Protein AF-A0A1J3F3W3-F1 (afdb_monomer_lite)

Structure (mmCIF, N/CA/C/O backbone):
data_AF-A0A1J3F3W3-F1
#
_entry.id   AF-A0A1J3F3W3-F1
#
loop_
_atom_site.group_PDB
_atom_site.id
_atom_site.type_symbol
_atom_site.label_atom_id
_atom_site.label_alt_id
_atom_site.label_comp_id
_atom_site.label_asym_id
_atom_site.label_entity_id
_atom_site.label_seq_id
_atom_site.pdbx_PDB_ins_code
_atom_site.Cartn_x
_atom_site.Cartn_y
_atom_site.Cartn_z
_atom_site.occupancy
_atom_site.B_iso_or_equiv
_atom_site.auth_seq_id
_atom_site.auth_comp_id
_atom_site.auth_asym_id
_atom_site.auth_atom_id
_atom_site.pdbx_PDB_model_num
ATOM 1 N N . MET A 1 1 ? 23.990 3.906 -41.397 1.00 61.00 1 MET A N 1
ATOM 2 C CA . MET A 1 1 ? 24.302 4.042 -39.956 1.00 61.00 1 MET A CA 1
ATOM 3 C C . MET A 1 1 ? 23.280 4.846 -39.130 1.00 61.00 1 MET A C 1
ATOM 5 O O . MET A 1 1 ? 23.358 4.793 -37.915 1.00 61.00 1 MET A O 1
ATOM 9 N N . GLY A 1 2 ? 22.304 5.569 -39.709 1.00 74.38 2 GLY A N 1
ATOM 10 C CA . GLY A 1 2 ? 21.399 6.431 -38.914 1.00 74.38 2 GLY A CA 1
ATOM 11 C C . GLY A 1 2 ? 20.170 5.761 -38.271 1.00 74.38 2 GLY A C 1
ATOM 12 O O . GLY A 1 2 ? 19.650 6.268 -37.279 1.00 74.38 2 GLY A O 1
ATOM 13 N N . LYS A 1 3 ? 19.681 4.636 -38.814 1.00 78.06 3 LYS A N 1
ATOM 14 C CA . LYS A 1 3 ? 18.447 3.982 -38.329 1.00 78.06 3 LYS A CA 1
ATOM 15 C C . LYS A 1 3 ? 18.681 3.197 -37.034 1.00 78.06 3 LYS A C 1
ATOM 17 O O . LYS A 1 3 ? 17.900 3.329 -36.095 1.00 78.06 3 LYS A O 1
ATOM 22 N N . ASP A 1 4 ? 19.793 2.472 -36.961 1.00 85.75 4 ASP A N 1
ATOM 23 C CA . ASP A 1 4 ? 20.133 1.620 -35.814 1.00 85.75 4 ASP A CA 1
ATOM 24 C C . ASP A 1 4 ? 20.464 2.463 -34.580 1.00 85.75 4 ASP A C 1
ATOM 26 O O . ASP A 1 4 ? 19.971 2.196 -33.487 1.00 85.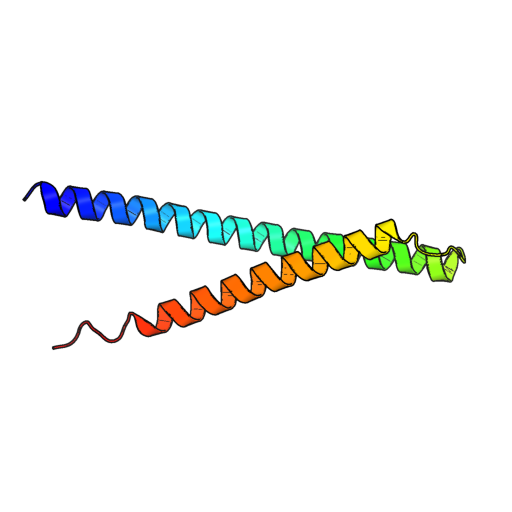75 4 ASP A O 1
ATOM 30 N N . PHE A 1 5 ? 21.191 3.568 -34.775 1.00 87.62 5 PHE A N 1
ATOM 31 C CA . PHE A 1 5 ? 21.483 4.527 -33.710 1.00 87.62 5 PHE A CA 1
ATOM 32 C C . PHE A 1 5 ? 20.208 5.153 -33.126 1.00 87.62 5 PHE A C 1
ATOM 34 O O . PHE A 1 5 ? 20.031 5.185 -31.910 1.00 87.62 5 PHE A O 1
ATOM 41 N N . LYS A 1 6 ? 19.268 5.589 -33.976 1.00 89.50 6 LYS A N 1
ATOM 42 C CA . LYS A 1 6 ? 17.987 6.153 -33.518 1.00 89.50 6 LYS A CA 1
ATOM 43 C C . LYS A 1 6 ? 17.147 5.125 -32.747 1.00 89.50 6 LYS A C 1
ATOM 45 O O . LYS A 1 6 ? 16.513 5.475 -31.748 1.00 89.50 6 LYS A O 1
ATOM 50 N N . SER A 1 7 ? 17.153 3.867 -33.192 1.00 92.31 7 SER A N 1
ATOM 51 C CA . SER A 1 7 ? 16.475 2.761 -32.505 1.00 92.31 7 SER A CA 1
ATOM 52 C C . SER A 1 7 ? 17.068 2.516 -31.111 1.00 92.31 7 SER A C 1
ATOM 54 O O . SER A 1 7 ? 16.332 2.468 -30.123 1.00 92.31 7 SER A O 1
ATOM 56 N N . LEU A 1 8 ? 18.401 2.476 -31.007 1.00 94.06 8 LEU A N 1
ATOM 57 C CA . LEU A 1 8 ? 19.112 2.316 -29.735 1.00 94.06 8 LEU A CA 1
ATOM 58 C C . LEU A 1 8 ? 18.823 3.459 -28.757 1.00 94.06 8 LEU A C 1
ATOM 60 O O . LEU A 1 8 ? 18.459 3.200 -27.612 1.00 94.06 8 LEU A O 1
ATOM 64 N N . VAL A 1 9 ? 18.900 4.715 -29.208 1.00 92.25 9 VAL A N 1
ATOM 65 C CA . VAL A 1 9 ? 18.584 5.887 -28.370 1.00 92.25 9 VAL A CA 1
ATOM 66 C C . VAL A 1 9 ? 17.146 5.820 -27.844 1.00 92.25 9 VAL A C 1
ATOM 68 O O . VAL A 1 9 ? 16.907 6.041 -26.658 1.00 92.25 9 VAL A O 1
ATOM 71 N N . THR A 1 10 ? 16.189 5.451 -28.701 1.00 93.31 10 THR A N 1
ATOM 72 C CA . THR A 1 10 ? 14.776 5.303 -28.309 1.00 93.31 10 THR A CA 1
ATOM 73 C C . THR A 1 10 ? 14.605 4.235 -27.229 1.00 93.31 10 THR A C 1
ATOM 75 O O . THR A 1 10 ? 13.905 4.460 -26.238 1.00 93.31 10 THR A O 1
ATOM 78 N N . ARG A 1 11 ? 15.289 3.093 -27.379 1.00 92.31 11 ARG A N 1
ATOM 79 C CA . ARG A 1 11 ? 15.280 2.011 -26.389 1.00 92.31 11 ARG A CA 1
ATOM 80 C C . ARG A 1 11 ? 15.870 2.457 -25.051 1.00 92.31 11 ARG A C 1
ATOM 82 O O . ARG A 1 11 ? 15.255 2.190 -24.023 1.00 92.31 11 ARG A O 1
ATOM 89 N N . CYS A 1 12 ? 17.001 3.162 -25.049 1.00 91.38 12 CYS A N 1
ATOM 90 C CA . CYS A 1 12 ? 17.621 3.667 -23.818 1.00 91.38 12 CYS A CA 1
ATOM 91 C C . CYS A 1 12 ? 16.697 4.628 -23.058 1.00 91.38 12 CYS A C 1
ATOM 93 O O . CYS A 1 12 ? 16.546 4.496 -21.846 1.00 91.38 12 CYS A O 1
ATOM 95 N N . ILE A 1 13 ? 16.026 5.548 -23.762 1.00 93.50 13 ILE A N 1
ATOM 96 C CA . ILE A 1 13 ? 15.055 6.469 -23.146 1.00 93.50 13 ILE A CA 1
ATOM 97 C C . ILE A 1 13 ? 13.893 5.691 -22.519 1.00 93.50 13 ILE A C 1
ATOM 99 O O . ILE A 1 13 ? 13.469 5.998 -21.406 1.00 93.50 13 ILE A O 1
ATOM 103 N N . TYR A 1 14 ? 13.365 4.692 -23.227 1.00 92.25 14 TYR A N 1
ATOM 104 C CA . TYR A 1 14 ? 12.263 3.875 -22.727 1.00 92.25 14 TYR A CA 1
ATOM 105 C C . TYR A 1 14 ? 12.657 3.081 -21.474 1.00 92.25 14 TYR A C 1
ATOM 107 O O . TYR A 1 14 ? 11.946 3.134 -20.473 1.00 92.25 14 TYR A O 1
ATOM 115 N N . VAL A 1 15 ? 13.815 2.414 -21.500 1.00 90.75 15 VAL A N 1
ATOM 116 C CA . VAL A 1 15 ? 14.347 1.673 -20.344 1.00 90.75 15 VAL A CA 1
ATOM 117 C C . VAL A 1 15 ? 14.590 2.608 -19.157 1.00 90.75 15 VAL A C 1
ATOM 119 O O . VAL A 1 15 ? 14.191 2.274 -18.046 1.00 90.75 15 VAL A O 1
ATOM 122 N N . GLY A 1 16 ? 15.152 3.800 -19.385 1.00 91.88 16 GLY A N 1
ATOM 123 C CA . GLY A 1 16 ? 15.348 4.798 -18.327 1.00 91.88 16 GLY A CA 1
ATOM 124 C C . GLY A 1 16 ? 14.036 5.224 -17.661 1.00 91.88 16 GLY A C 1
ATOM 125 O O . GLY A 1 16 ? 13.942 5.253 -16.439 1.00 91.88 16 GLY A O 1
ATOM 126 N N . LYS A 1 17 ? 12.977 5.456 -18.450 1.00 94.12 17 LYS A N 1
ATOM 127 C CA . LYS A 1 17 ? 11.641 5.766 -17.909 1.00 94.12 17 LYS A CA 1
ATOM 128 C C . LYS A 1 17 ? 11.054 4.619 -17.088 1.00 94.12 17 LYS A C 1
ATOM 130 O O . LYS A 1 17 ? 10.382 4.875 -16.092 1.00 94.12 17 LYS A O 1
ATOM 135 N N . ILE A 1 18 ? 11.273 3.371 -17.506 1.00 90.38 18 ILE A N 1
ATOM 136 C CA . ILE A 1 18 ? 10.838 2.204 -16.729 1.00 90.38 18 ILE A CA 1
ATOM 137 C C . ILE A 1 18 ? 11.565 2.168 -15.388 1.00 90.38 18 ILE A C 1
ATOM 139 O O . ILE A 1 18 ? 10.907 2.005 -14.365 1.00 90.38 18 ILE A O 1
ATOM 143 N N . ASP A 1 19 ? 12.885 2.352 -15.378 1.00 90.12 19 ASP A N 1
ATOM 144 C CA . ASP A 1 19 ? 13.681 2.335 -14.148 1.00 90.12 19 ASP A CA 1
ATOM 145 C C . ASP A 1 19 ? 13.223 3.421 -13.157 1.00 90.12 19 ASP A C 1
ATOM 147 O O . ASP A 1 19 ? 12.997 3.146 -11.975 1.00 90.12 19 ASP A O 1
ATOM 151 N N . ASP A 1 20 ? 12.962 4.635 -13.649 1.00 93.88 20 ASP A N 1
ATOM 152 C CA . ASP A 1 20 ? 12.404 5.722 -12.837 1.00 93.88 20 ASP A CA 1
ATOM 153 C C . ASP A 1 20 ? 11.015 5.383 -12.279 1.00 93.88 20 ASP A C 1
ATOM 155 O O . ASP A 1 20 ? 10.723 5.659 -11.111 1.00 93.88 20 ASP A O 1
ATOM 159 N N . ASN A 1 21 ? 10.152 4.765 -13.088 1.00 92.94 21 ASN A N 1
ATOM 160 C CA . ASN A 1 21 ? 8.828 4.333 -12.642 1.00 92.94 21 ASN A CA 1
ATOM 161 C C . ASN A 1 21 ? 8.920 3.231 -11.579 1.00 92.94 21 ASN A C 1
ATOM 163 O O . ASN A 1 21 ? 8.180 3.279 -10.598 1.00 92.94 21 ASN A O 1
ATOM 167 N N . VAL A 1 22 ? 9.849 2.281 -11.724 1.00 92.56 22 VAL A N 1
ATOM 168 C CA . VAL A 1 22 ? 10.103 1.230 -10.725 1.00 92.56 22 VAL A CA 1
ATOM 169 C C . VAL A 1 22 ? 10.560 1.845 -9.404 1.00 92.56 22 VAL A C 1
ATOM 171 O O . VAL A 1 22 ? 10.051 1.465 -8.350 1.00 92.56 22 VAL A O 1
ATOM 174 N N . LYS A 1 23 ? 11.476 2.821 -9.433 1.00 93.38 23 LYS A N 1
ATOM 175 C CA . LYS A 1 23 ? 11.924 3.530 -8.221 1.00 93.38 23 LYS A CA 1
ATOM 176 C C . LYS A 1 23 ? 10.773 4.253 -7.528 1.00 93.38 23 LYS A C 1
ATOM 178 O O . LYS A 1 23 ? 10.604 4.101 -6.321 1.00 93.38 23 LYS A O 1
ATOM 183 N N . LYS A 1 24 ? 9.956 4.991 -8.286 1.00 96.25 2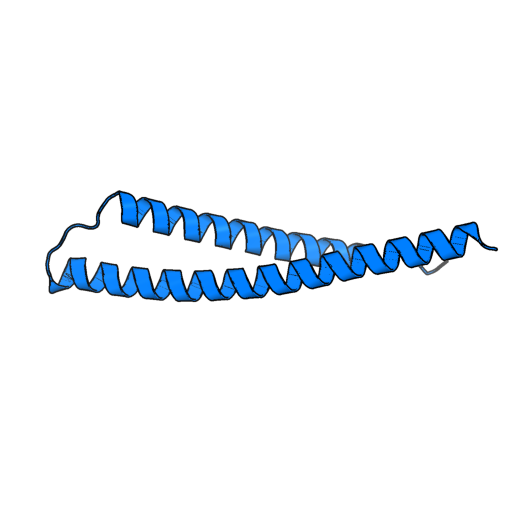4 LYS A N 1
ATOM 184 C CA . LYS A 1 24 ? 8.770 5.678 -7.748 1.00 96.25 24 LYS A CA 1
ATOM 185 C C . LYS A 1 24 ? 7.777 4.697 -7.131 1.00 96.25 24 LYS A C 1
ATOM 187 O O . LYS A 1 24 ? 7.280 4.955 -6.041 1.00 96.25 24 LYS A O 1
ATOM 192 N N . LEU A 1 25 ? 7.532 3.565 -7.793 1.00 96.00 25 LEU A N 1
ATOM 193 C CA . LEU A 1 25 ? 6.638 2.528 -7.282 1.00 96.00 25 LEU A CA 1
ATOM 194 C C . LEU A 1 25 ? 7.163 1.927 -5.971 1.00 96.00 25 LEU A C 1
ATOM 196 O O . LEU A 1 25 ? 6.384 1.744 -5.041 1.00 96.00 25 LEU A O 1
ATOM 200 N N . LYS A 1 26 ? 8.475 1.670 -5.861 1.00 96.00 26 LYS A N 1
ATOM 201 C CA . LYS A 1 26 ? 9.098 1.185 -4.615 1.00 96.00 26 LYS A CA 1
ATOM 202 C C . LYS A 1 26 ? 8.907 2.164 -3.459 1.00 96.00 26 LYS A C 1
ATOM 204 O O . LYS A 1 26 ? 8.483 1.745 -2.390 1.00 96.00 26 LYS A O 1
ATOM 209 N N . ILE A 1 27 ? 9.171 3.451 -3.693 1.00 97.69 27 ILE A N 1
ATOM 210 C CA . ILE A 1 27 ? 8.993 4.502 -2.678 1.00 97.69 27 ILE A CA 1
ATOM 211 C C . ILE A 1 27 ? 7.531 4.558 -2.223 1.00 97.69 27 ILE A C 1
ATOM 213 O O . ILE A 1 27 ? 7.259 4.442 -1.034 1.00 97.69 27 ILE A O 1
ATOM 217 N N . ALA A 1 28 ? 6.589 4.635 -3.167 1.00 97.75 28 ALA A N 1
ATOM 218 C CA . ALA A 1 28 ? 5.163 4.688 -2.851 1.00 97.75 28 ALA A CA 1
ATOM 219 C C . ALA A 1 28 ? 4.668 3.434 -2.105 1.00 97.75 28 ALA A C 1
ATOM 221 O O . ALA A 1 28 ? 3.797 3.528 -1.244 1.00 97.75 28 ALA A O 1
ATOM 222 N N . THR A 1 29 ? 5.227 2.258 -2.415 1.00 98.06 29 THR A N 1
ATOM 223 C CA . THR A 1 29 ? 4.892 1.004 -1.720 1.00 98.06 29 THR A CA 1
ATOM 224 C C . THR A 1 29 ? 5.335 1.048 -0.260 1.00 98.06 29 THR A C 1
ATOM 226 O O . THR A 1 29 ? 4.573 0.650 0.619 1.00 98.06 29 THR A O 1
ATOM 229 N N . GLU A 1 30 ? 6.539 1.553 0.010 1.00 98.06 30 GLU A N 1
ATOM 230 C CA . GLU A 1 30 ? 7.054 1.676 1.377 1.00 98.06 30 GLU A CA 1
ATOM 231 C C . GLU A 1 30 ? 6.265 2.715 2.185 1.00 98.06 30 GLU A C 1
ATOM 233 O O . GLU A 1 30 ? 5.832 2.440 3.303 1.00 98.06 30 GLU A O 1
ATOM 238 N N . GLU A 1 31 ? 5.961 3.867 1.584 1.00 98.06 31 GLU A N 1
ATOM 239 C CA . GLU A 1 31 ? 5.100 4.881 2.203 1.00 98.06 31 GLU A CA 1
ATOM 240 C C . GLU A 1 31 ? 3.707 4.319 2.540 1.00 98.06 31 GLU A C 1
ATOM 242 O O . GLU A 1 31 ? 3.164 4.589 3.615 1.00 98.06 31 GLU A O 1
ATOM 247 N N . LEU A 1 32 ? 3.125 3.497 1.657 1.00 97.81 32 LEU A N 1
ATOM 248 C CA . LEU A 1 32 ? 1.823 2.874 1.900 1.00 97.81 32 LEU A CA 1
ATOM 249 C C . LEU A 1 32 ? 1.871 1.846 3.040 1.00 97.81 32 LEU A C 1
ATOM 251 O O . LEU A 1 32 ? 0.921 1.775 3.823 1.00 97.81 32 LEU A O 1
ATOM 255 N N . LYS A 1 33 ? 2.970 1.092 3.179 1.00 97.88 33 LYS A N 1
ATOM 256 C CA . LYS A 1 33 ? 3.189 0.182 4.318 1.00 97.88 33 LYS A CA 1
ATOM 257 C C . LYS A 1 33 ? 3.240 0.940 5.639 1.00 97.88 33 LYS A C 1
ATOM 259 O O . LYS A 1 33 ? 2.559 0.554 6.594 1.00 97.88 33 LYS A O 1
ATOM 264 N N . ASP A 1 34 ? 3.989 2.036 5.683 1.00 97.81 34 ASP A N 1
ATOM 265 C CA . ASP A 1 34 ? 4.113 2.871 6.877 1.00 97.81 34 ASP A CA 1
ATOM 266 C C . ASP A 1 34 ? 2.770 3.486 7.280 1.00 97.81 34 ASP A C 1
ATOM 268 O O . ASP A 1 34 ? 2.358 3.407 8.447 1.00 97.81 34 ASP A O 1
ATOM 272 N N . LEU A 1 35 ? 2.036 4.033 6.308 1.00 97.31 35 LEU A N 1
ATOM 273 C CA . LEU A 1 35 ? 0.691 4.564 6.528 1.00 97.31 35 LEU A CA 1
ATOM 274 C C . LEU A 1 35 ? -0.278 3.471 6.992 1.00 97.31 35 LEU A C 1
ATOM 276 O O . LEU A 1 35 ? -1.007 3.677 7.966 1.00 97.31 35 LEU A O 1
ATOM 280 N N . GLY A 1 36 ? -0.262 2.299 6.354 1.00 96.00 36 GLY A N 1
ATOM 281 C CA . GLY A 1 36 ? -1.086 1.150 6.736 1.00 96.00 36 GLY A CA 1
ATOM 282 C C . GLY A 1 36 ? -0.817 0.700 8.174 1.00 96.00 36 GLY A C 1
ATOM 283 O O . GLY A 1 36 ? -1.751 0.544 8.965 1.00 96.00 36 GLY A O 1
ATOM 284 N N . SER A 1 37 ? 0.458 0.594 8.555 1.00 96.19 37 SER A N 1
ATOM 285 C CA . SER A 1 37 ? 0.890 0.275 9.922 1.00 96.19 37 SER A CA 1
ATOM 286 C C . SER A 1 37 ? 0.411 1.319 10.934 1.00 96.19 37 SER A C 1
ATOM 288 O O . SER A 1 37 ? -0.112 0.970 11.999 1.00 96.19 37 SER A O 1
ATOM 290 N N . ASN A 1 38 ? 0.525 2.609 10.602 1.00 97.00 38 ASN A N 1
ATOM 291 C CA . ASN A 1 38 ? 0.038 3.690 11.454 1.00 97.00 38 ASN A CA 1
ATOM 292 C C . ASN A 1 38 ? -1.482 3.613 11.665 1.00 97.00 38 ASN A C 1
ATOM 294 O O . ASN A 1 38 ? -1.951 3.645 12.807 1.00 97.00 38 ASN A O 1
ATOM 298 N N . VAL A 1 39 ? -2.247 3.456 10.582 1.00 96.19 39 VAL A N 1
ATOM 299 C CA . VAL A 1 39 ? -3.709 3.334 10.642 1.00 96.19 39 VAL A CA 1
ATOM 300 C C . VAL A 1 39 ? -4.106 2.118 11.471 1.00 96.19 39 VAL A C 1
ATOM 302 O O . VAL A 1 39 ? -4.933 2.252 12.370 1.00 96.19 39 VAL A O 1
ATOM 305 N N . MET A 1 40 ? -3.487 0.960 11.243 1.00 95.69 40 MET A N 1
ATOM 306 C CA . MET A 1 40 ? -3.791 -0.266 11.985 1.00 95.69 40 MET A CA 1
ATOM 307 C C . MET A 1 40 ? -3.548 -0.101 13.492 1.00 95.69 40 MET A C 1
ATOM 309 O O . MET A 1 40 ? -4.384 -0.514 14.297 1.00 95.69 40 MET A O 1
ATOM 313 N N . LYS A 1 41 ? -2.459 0.573 13.893 1.00 96.50 41 LYS A N 1
ATOM 314 C CA . LYS A 1 41 ? -2.197 0.908 15.306 1.00 96.50 41 LYS A CA 1
ATOM 315 C C . LYS A 1 41 ? -3.297 1.789 15.897 1.00 96.50 41 LYS A C 1
ATOM 317 O O . LYS A 1 41 ? -3.771 1.516 16.997 1.00 96.50 41 LYS A O 1
ATOM 322 N N . ARG A 1 42 ? -3.725 2.831 15.178 1.00 96.25 42 ARG A N 1
ATOM 323 C CA . ARG A 1 42 ? -4.792 3.735 15.642 1.00 96.25 42 ARG A CA 1
ATOM 324 C C . ARG A 1 42 ? -6.140 3.029 15.743 1.00 96.25 42 ARG A C 1
ATOM 326 O O . ARG A 1 42 ? -6.847 3.223 16.725 1.00 96.25 42 ARG A O 1
ATOM 333 N N . VAL A 1 43 ? -6.469 2.193 14.761 1.00 96.31 43 VAL A N 1
ATOM 334 C CA . VAL A 1 43 ? -7.687 1.376 14.771 1.00 96.31 43 VAL A CA 1
ATOM 335 C C . VAL A 1 43 ? -7.689 0.451 15.984 1.00 96.31 43 VAL A C 1
ATOM 337 O O . VAL A 1 43 ? -8.665 0.452 16.725 1.00 96.31 43 VAL A O 1
ATOM 340 N N . LYS A 1 44 ? -6.571 -0.233 16.255 1.00 96.50 44 LYS A N 1
ATOM 341 C CA . LYS A 1 44 ? -6.418 -1.092 17.434 1.00 96.50 44 LYS A CA 1
ATOM 342 C C . LYS A 1 44 ? -6.629 -0.326 18.746 1.00 96.50 44 LYS A C 1
ATOM 344 O O . LYS A 1 44 ? -7.344 -0.800 19.620 1.00 96.50 44 LYS A O 1
ATOM 349 N N . ILE A 1 45 ? -6.071 0.882 18.867 1.00 97.25 45 ILE A N 1
ATOM 350 C CA . ILE A 1 45 ? -6.286 1.752 20.037 1.00 97.25 45 ILE A CA 1
ATOM 351 C C . ILE A 1 45 ? -7.773 2.093 20.211 1.00 97.25 45 ILE A C 1
ATOM 353 O O . ILE A 1 45 ? -8.295 1.981 21.318 1.00 97.25 45 ILE A O 1
ATOM 357 N N . CYS A 1 46 ? -8.470 2.489 19.145 1.00 96.12 46 CYS A N 1
ATOM 358 C CA . CYS A 1 46 ? -9.902 2.791 19.220 1.00 96.12 46 CYS A CA 1
ATOM 359 C C . CYS A 1 46 ? -10.742 1.549 19.567 1.00 96.12 46 CYS A C 1
ATOM 361 O O . CYS A 1 46 ? -11.670 1.643 20.369 1.00 96.12 46 CYS A O 1
ATOM 363 N N . GLU A 1 47 ? -10.407 0.389 19.003 1.00 96.19 47 GLU A N 1
ATOM 364 C CA . GLU A 1 47 ? -11.099 -0.873 19.283 1.00 96.19 47 GLU A CA 1
ATOM 365 C C . GLU A 1 47 ? -10.908 -1.315 20.741 1.00 96.19 47 GLU A C 1
ATOM 367 O O . GLU A 1 47 ? -11.882 -1.611 21.430 1.00 96.19 47 GLU A O 1
ATOM 372 N N . GLU A 1 48 ? -9.672 -1.310 21.241 1.00 96.25 48 GLU A N 1
ATOM 373 C CA . GLU A 1 48 ? -9.339 -1.859 22.560 1.00 96.25 48 GLU A CA 1
ATOM 374 C C . GLU A 1 48 ? -9.573 -0.859 23.700 1.00 96.25 48 GLU A C 1
ATOM 376 O O . GLU A 1 48 ? -10.170 -1.202 24.722 1.00 96.25 48 GLU A O 1
ATOM 381 N N . GLN A 1 49 ? -9.114 0.386 23.543 1.00 94.88 49 GLN A N 1
ATOM 382 C CA . GLN A 1 49 ? -9.147 1.383 24.621 1.00 94.88 49 GLN A CA 1
ATOM 383 C C . GLN A 1 49 ? -10.460 2.159 24.648 1.00 94.88 49 GLN A C 1
ATOM 385 O O . GLN A 1 49 ? -10.945 2.510 25.720 1.00 94.88 49 GLN A O 1
ATOM 390 N N . GLN A 1 50 ? -11.039 2.435 23.477 1.00 93.88 50 GLN A N 1
ATOM 391 C CA . GLN A 1 50 ? -12.271 3.221 23.362 1.00 93.88 50 GLN A CA 1
ATOM 392 C C . GLN A 1 50 ? -13.509 2.346 23.132 1.00 93.88 50 GLN A C 1
ATOM 394 O O . GLN A 1 50 ? -14.610 2.885 23.039 1.00 93.88 50 GLN A O 1
ATOM 399 N N . GLN A 1 51 ? -13.344 1.017 23.050 1.00 94.00 51 GLN A N 1
ATOM 400 C CA . GLN A 1 51 ? -14.428 0.048 22.833 1.00 94.00 51 GLN A CA 1
ATOM 401 C C . GLN A 1 51 ? -15.265 0.362 21.578 1.00 94.00 51 GLN A C 1
ATOM 403 O O . GLN A 1 51 ? -16.457 0.056 21.499 1.00 94.00 51 GLN A O 1
ATOM 408 N N . MET A 1 52 ? -14.647 1.005 20.582 1.00 95.25 52 MET A N 1
ATOM 409 C CA . MET A 1 52 ? -15.307 1.368 19.334 1.00 95.25 52 MET A CA 1
ATOM 410 C C . MET A 1 52 ? -15.227 0.221 18.337 1.00 95.25 52 MET A C 1
ATOM 412 O O . MET A 1 52 ? -14.190 -0.411 18.168 1.00 95.25 52 MET A O 1
ATOM 416 N N . LYS A 1 53 ? -16.305 -0.014 17.592 1.00 95.12 53 LYS A N 1
ATOM 417 C CA . LYS A 1 53 ? -16.247 -0.938 16.458 1.00 95.12 53 LYS A CA 1
ATOM 418 C C . LYS A 1 53 ? -15.600 -0.249 15.263 1.00 95.12 53 LYS A C 1
ATOM 420 O O . LYS A 1 53 ? -15.964 0.876 14.917 1.00 95.12 53 LYS A O 1
ATOM 425 N N . ARG A 1 54 ? -14.676 -0.943 14.601 1.00 95.75 54 ARG A N 1
ATOM 426 C CA . ARG A 1 54 ? -14.150 -0.519 13.302 1.00 95.75 54 ARG A CA 1
ATOM 427 C C . ARG A 1 54 ? -15.279 -0.407 12.287 1.00 95.75 54 ARG A C 1
ATOM 429 O O . ARG A 1 54 ? -16.142 -1.273 12.195 1.00 95.75 54 ARG A O 1
ATOM 436 N N . LEU A 1 55 ? -15.232 0.667 11.507 1.00 96.06 55 LEU A N 1
ATOM 437 C CA . LEU A 1 55 ? -16.154 0.882 10.400 1.00 96.06 55 LEU A CA 1
ATOM 438 C C . LEU A 1 55 ? -15.793 -0.031 9.225 1.00 96.06 55 LEU A C 1
ATOM 440 O O . LEU A 1 55 ? -14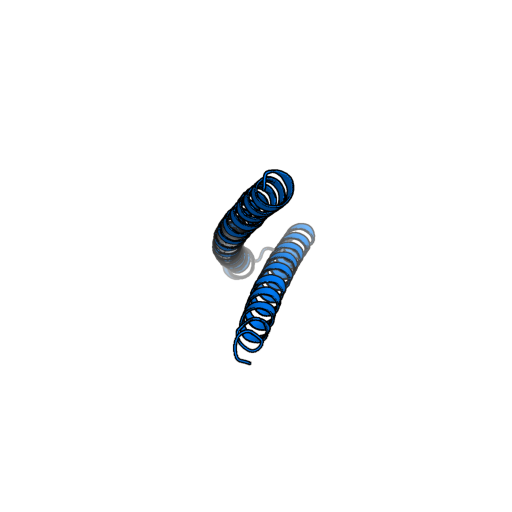.617 -0.132 8.864 1.00 96.06 55 LEU A O 1
ATOM 444 N N . ASP A 1 56 ? -16.798 -0.578 8.545 1.00 96.75 56 ASP A N 1
ATOM 445 C CA . ASP A 1 56 ? -16.605 -1.419 7.353 1.00 96.75 56 ASP A CA 1
ATOM 446 C C . ASP A 1 56 ? -15.750 -0.725 6.283 1.00 96.75 56 ASP A C 1
ATOM 448 O O . ASP A 1 56 ? -14.895 -1.339 5.645 1.00 96.75 56 ASP A O 1
ATOM 452 N N . LYS A 1 57 ? -15.907 0.597 6.138 1.00 96.88 57 LYS A N 1
ATOM 453 C CA . LYS A 1 57 ? -15.108 1.411 5.212 1.00 96.88 57 LYS A CA 1
ATOM 454 C C . LYS A 1 57 ? -13.613 1.391 5.548 1.00 96.88 57 LYS A C 1
ATOM 456 O O . LYS A 1 57 ? -12.787 1.307 4.646 1.00 96.88 57 LYS A O 1
ATOM 461 N N . VAL A 1 58 ? -13.264 1.426 6.836 1.00 95.44 58 VAL A N 1
ATOM 462 C CA . VAL A 1 58 ? -11.867 1.352 7.294 1.00 95.44 58 VAL A CA 1
ATOM 463 C C . VAL A 1 58 ? -11.291 -0.030 7.001 1.00 95.44 58 VAL A C 1
ATOM 465 O O . VAL A 1 58 ? -10.166 -0.137 6.521 1.00 95.44 58 VAL A O 1
ATOM 468 N N . GLN A 1 59 ? -12.072 -1.090 7.219 1.00 95.44 59 GLN A N 1
ATOM 469 C CA . GLN A 1 59 ? -11.661 -2.444 6.852 1.00 95.44 59 GLN A CA 1
ATOM 470 C C . GLN A 1 59 ? -11.444 -2.593 5.340 1.00 95.44 59 GLN A C 1
ATOM 472 O O . GLN A 1 59 ? -10.470 -3.224 4.927 1.00 95.44 59 GLN A O 1
ATOM 477 N N . ALA A 1 60 ? -12.316 -2.009 4.516 1.00 97.38 60 ALA A N 1
ATOM 478 C CA . ALA A 1 60 ? -12.165 -2.021 3.065 1.00 97.38 60 ALA A CA 1
ATOM 479 C C . ALA A 1 60 ? -10.882 -1.304 2.618 1.00 97.38 60 ALA A C 1
ATOM 481 O O . ALA A 1 60 ? -10.135 -1.851 1.811 1.00 97.38 60 ALA A O 1
ATOM 482 N N . TRP A 1 61 ? -10.585 -0.132 3.184 1.00 97.12 61 TRP A N 1
ATOM 483 C CA . TRP A 1 61 ? -9.360 0.610 2.874 1.00 97.12 61 TRP A CA 1
ATOM 484 C C . TRP A 1 61 ? -8.089 -0.144 3.255 1.00 97.12 61 TRP A C 1
ATOM 486 O O . TRP A 1 61 ? -7.155 -0.186 2.461 1.00 97.12 61 TRP A O 1
ATOM 496 N N . LEU A 1 62 ? -8.064 -0.784 4.428 1.00 95.75 62 LEU A N 1
ATOM 497 C CA . LEU A 1 62 ? -6.926 -1.610 4.841 1.00 95.75 62 LEU A CA 1
ATOM 498 C C . LEU A 1 62 ? -6.698 -2.769 3.863 1.00 95.75 62 LEU A C 1
ATOM 500 O O . LEU A 1 62 ? -5.585 -2.959 3.389 1.00 95.75 62 LEU A O 1
ATOM 504 N N . ARG A 1 63 ? -7.766 -3.476 3.465 1.00 97.00 63 ARG A N 1
ATOM 505 C CA . ARG A 1 63 ? -7.672 -4.553 2.463 1.00 97.00 63 ARG A CA 1
ATOM 506 C C . ARG A 1 63 ? -7.170 -4.063 1.105 1.00 97.00 63 ARG A C 1
ATOM 508 O O . ARG A 1 63 ? -6.403 -4.7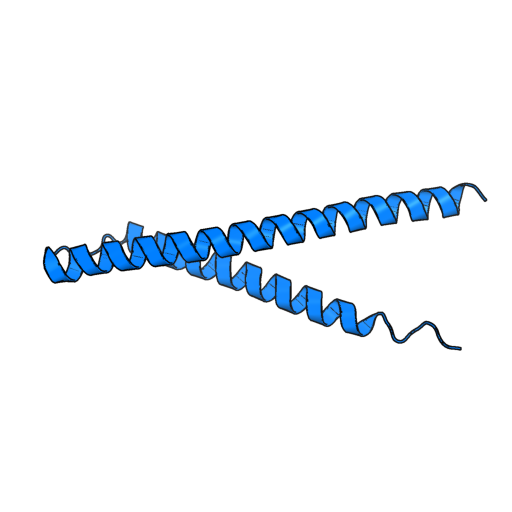64 0.451 1.00 97.00 63 ARG A O 1
ATOM 515 N N . GLN A 1 64 ? -7.622 -2.890 0.663 1.00 97.56 64 GLN A N 1
ATOM 516 C CA . GLN A 1 64 ? -7.171 -2.290 -0.593 1.00 97.56 64 GLN A CA 1
ATOM 517 C C . GLN A 1 64 ? -5.685 -1.928 -0.535 1.00 97.56 64 GLN A C 1
ATOM 519 O O . GLN A 1 64 ? -4.963 -2.217 -1.485 1.00 97.56 64 GLN A O 1
ATOM 524 N N . ALA A 1 65 ? -5.225 -1.360 0.583 1.00 97.25 65 ALA A N 1
ATOM 525 C CA . ALA A 1 65 ? -3.813 -1.062 0.793 1.00 97.25 65 ALA A CA 1
ATOM 526 C C . ALA A 1 65 ? -2.960 -2.341 0.777 1.00 97.25 65 ALA A C 1
ATOM 528 O O . ALA A 1 65 ? -1.986 -2.404 0.031 1.00 97.25 65 ALA A O 1
ATOM 529 N N . ASP A 1 66 ? -3.369 -3.381 1.510 1.00 97.00 66 ASP A N 1
ATOM 530 C CA . ASP A 1 66 ? -2.668 -4.673 1.533 1.00 97.00 66 ASP A CA 1
ATOM 531 C C . ASP A 1 66 ? -2.593 -5.310 0.136 1.00 97.00 66 ASP A C 1
ATOM 533 O O . ASP A 1 66 ? -1.557 -5.844 -0.259 1.00 97.00 66 ASP A O 1
ATOM 537 N N . THR A 1 67 ? -3.682 -5.228 -0.635 1.00 98.00 67 THR A N 1
ATOM 538 C CA . THR A 1 67 ? -3.731 -5.749 -2.011 1.00 98.00 67 THR A CA 1
ATOM 539 C C . THR A 1 67 ? -2.765 -4.991 -2.917 1.00 98.00 67 THR A C 1
ATOM 541 O O . THR A 1 67 ? -1.957 -5.618 -3.596 1.00 98.00 67 THR A O 1
ATOM 544 N N . ALA A 1 68 ? -2.785 -3.656 -2.875 1.00 97.38 68 ALA A N 1
ATOM 545 C CA . ALA A 1 68 ? -1.894 -2.822 -3.679 1.00 97.38 68 ALA A CA 1
ATOM 546 C C . ALA A 1 68 ? -0.411 -3.050 -3.336 1.00 97.38 68 ALA A C 1
ATOM 548 O O . ALA A 1 68 ? 0.429 -3.114 -4.233 1.00 97.38 68 ALA A O 1
ATOM 549 N N . ILE A 1 69 ? -0.086 -3.220 -2.048 1.00 97.50 69 ILE A N 1
ATOM 550 C CA . ILE A 1 69 ? 1.271 -3.567 -1.601 1.00 97.50 69 ILE A CA 1
ATOM 551 C C . ILE A 1 69 ? 1.691 -4.915 -2.191 1.00 97.50 69 ILE A C 1
ATOM 553 O O . ILE A 1 69 ? 2.775 -5.021 -2.763 1.00 97.50 69 ILE A O 1
ATOM 557 N N . LYS A 1 70 ? 0.829 -5.932 -2.095 1.00 97.31 70 LYS A N 1
ATOM 558 C CA . LYS A 1 70 ? 1.126 -7.277 -2.597 1.00 97.31 70 LYS A CA 1
ATOM 559 C C . LYS A 1 70 ? 1.342 -7.295 -4.112 1.00 97.31 70 LYS A C 1
ATOM 561 O O . LYS A 1 70 ? 2.284 -7.928 -4.581 1.00 97.31 70 LYS A O 1
ATOM 566 N N . GLU A 1 71 ? 0.504 -6.589 -4.868 1.00 96.62 71 GLU A N 1
ATOM 567 C CA . GLU A 1 71 ? 0.650 -6.454 -6.323 1.00 96.62 71 GLU A CA 1
ATOM 568 C C . GLU A 1 71 ? 1.983 -5.782 -6.697 1.00 96.62 71 GLU A C 1
ATOM 570 O O . GLU A 1 71 ? 2.679 -6.235 -7.610 1.00 96.62 71 GLU A O 1
ATOM 575 N N . ALA A 1 72 ? 2.386 -4.737 -5.966 1.00 95.81 72 ALA A N 1
ATOM 576 C CA . ALA A 1 72 ? 3.674 -4.081 -6.181 1.00 95.81 72 ALA A CA 1
ATOM 577 C C . ALA A 1 72 ? 4.860 -5.007 -5.852 1.00 95.81 72 ALA A C 1
ATOM 579 O O . ALA A 1 72 ? 5.829 -5.067 -6.611 1.00 95.81 72 ALA A O 1
ATOM 580 N N . GLU A 1 73 ? 4.781 -5.766 -4.758 1.00 94.75 73 GLU A N 1
ATOM 581 C CA . GLU A 1 73 ? 5.805 -6.745 -4.374 1.00 94.75 73 GLU A CA 1
ATOM 582 C C . GLU A 1 73 ? 5.959 -7.871 -5.404 1.00 94.75 73 GLU A C 1
ATOM 584 O O . GLU A 1 73 ? 7.086 -8.225 -5.765 1.00 94.75 73 GLU A O 1
ATOM 589 N N . GLU A 1 74 ? 4.850 -8.392 -5.931 1.00 93.88 74 GLU A N 1
ATOM 590 C CA . GLU A 1 74 ? 4.859 -9.386 -7.009 1.00 93.88 74 GLU A CA 1
ATOM 591 C C . GLU A 1 74 ? 5.528 -8.826 -8.271 1.00 93.88 74 GLU A C 1
ATOM 593 O O . GLU A 1 74 ? 6.401 -9.472 -8.860 1.00 93.88 74 GLU A O 1
ATOM 598 N N . TYR A 1 75 ? 5.211 -7.581 -8.635 1.00 91.44 75 TYR A N 1
ATOM 599 C CA . TYR A 1 75 ? 5.852 -6.900 -9.757 1.00 91.44 75 TYR A CA 1
ATOM 600 C C . TYR A 1 75 ? 7.376 -6.758 -9.565 1.00 91.44 75 TYR A C 1
ATOM 602 O O . TYR A 1 75 ? 8.161 -6.970 -10.502 1.00 91.44 75 TYR A O 1
ATOM 610 N N . PHE A 1 76 ? 7.836 -6.451 -8.348 1.00 89.81 76 PHE A N 1
ATOM 611 C CA . PHE A 1 76 ? 9.269 -6.400 -8.036 1.00 89.81 76 PHE A CA 1
ATOM 612 C C . PHE A 1 76 ? 9.938 -7.775 -8.136 1.00 89.81 76 PHE A C 1
ATOM 614 O O . PHE A 1 76 ? 11.069 -7.874 -8.620 1.00 89.81 76 PHE A O 1
ATOM 621 N N . LEU A 1 77 ? 9.250 -8.845 -7.739 1.00 88.19 77 LEU A N 1
ATOM 622 C CA . LEU A 1 77 ? 9.770 -10.205 -7.858 1.00 88.19 77 LEU A CA 1
ATOM 623 C C . LEU A 1 77 ? 9.897 -10.632 -9.330 1.00 88.19 77 LEU A C 1
ATOM 625 O O . LEU A 1 77 ? 10.963 -11.085 -9.751 1.00 88.19 77 LEU A O 1
ATOM 629 N N . MET A 1 78 ? 8.860 -10.400 -10.141 1.00 84.12 78 MET A N 1
ATOM 630 C CA . MET A 1 78 ? 8.852 -10.738 -11.573 1.00 84.12 78 MET A CA 1
ATOM 631 C C . MET A 1 78 ? 9.930 -9.984 -12.363 1.00 84.12 78 MET A C 1
ATOM 633 O O . MET A 1 78 ? 10.606 -10.561 -13.225 1.00 84.12 78 MET A O 1
ATOM 637 N N . SER A 1 79 ? 10.127 -8.697 -12.064 1.00 76.50 79 SER A N 1
ATOM 638 C CA . SER A 1 79 ? 11.173 -7.885 -12.703 1.00 76.50 79 SER A CA 1
ATOM 639 C C . SER A 1 79 ? 12.588 -8.348 -12.321 1.00 76.50 79 SER A C 1
ATOM 641 O O . SER A 1 79 ? 13.493 -8.340 -13.162 1.00 76.50 79 SER A O 1
ATOM 643 N N . SER A 1 80 ? 12.770 -8.850 -11.098 1.00 69.75 80 SER A N 1
ATOM 644 C CA . SER A 1 80 ? 14.034 -9.439 -10.637 1.00 69.75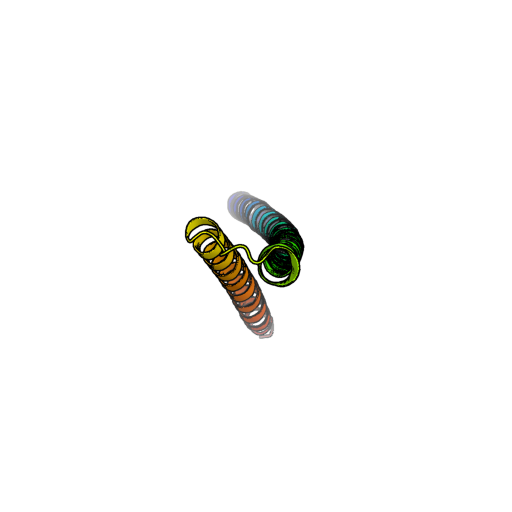 80 SER A CA 1
ATOM 645 C C . SER A 1 80 ? 14.347 -10.760 -11.357 1.00 69.75 80 SER A C 1
ATOM 647 O O . SER A 1 80 ? 15.452 -10.933 -11.872 1.00 69.75 80 SER A O 1
ATOM 649 N N . SER A 1 81 ? 13.366 -11.663 -11.487 1.00 60.41 81 SER A N 1
ATOM 650 C CA . SER A 1 81 ? 13.528 -12.962 -12.169 1.00 60.41 81 SER A CA 1
ATOM 651 C C . SER A 1 81 ? 13.768 -12.839 -13.681 1.00 60.41 81 SER A C 1
ATOM 653 O O . SER A 1 81 ? 14.503 -13.635 -14.271 1.00 60.41 81 SER A O 1
ATOM 655 N N . SER A 1 82 ? 13.201 -11.811 -14.318 1.00 56.12 82 SER A N 1
ATOM 656 C CA . SER A 1 82 ? 13.390 -11.540 -15.753 1.00 56.12 82 SER A CA 1
ATOM 657 C C . SER A 1 82 ? 14.805 -11.034 -16.079 1.00 56.12 82 SER A C 1
ATOM 659 O O . SER A 1 82 ? 15.328 -11.269 -17.172 1.00 56.12 82 SER A O 1
ATOM 661 N N . SER A 1 83 ? 15.461 -10.382 -15.114 1.00 53.09 83 SER A N 1
ATOM 662 C CA . SER A 1 83 ? 16.807 -9.814 -15.270 1.00 53.09 83 SER A CA 1
ATOM 663 C C . SER A 1 83 ? 17.907 -10.888 -15.239 1.00 53.09 83 SER A C 1
ATOM 665 O O . SER A 1 83 ? 18.886 -10.786 -15.977 1.00 53.09 83 SER A O 1
ATOM 667 N N . SER A 1 84 ? 17.723 -11.968 -14.470 1.00 48.25 84 SER A N 1
ATOM 668 C CA . SER A 1 84 ? 18.672 -13.095 -14.401 1.00 48.25 84 SER A CA 1
ATOM 669 C C . SER A 1 84 ? 18.719 -13.948 -15.675 1.00 48.25 84 SER A C 1
ATOM 671 O O . SER A 1 84 ? 19.722 -14.609 -15.929 1.00 48.25 84 SER A O 1
ATOM 673 N N . SER A 1 85 ? 17.673 -13.911 -16.506 1.00 48.44 85 SER A N 1
ATOM 674 C CA . SER A 1 85 ? 17.592 -14.717 -17.737 1.00 48.44 85 SER A CA 1
ATOM 675 C C . SER A 1 85 ? 18.302 -14.075 -18.940 1.00 48.44 85 SER A C 1
ATOM 677 O O . SER A 1 85 ? 18.561 -14.744 -19.936 1.00 48.44 85 SER A O 1
ATOM 679 N N . SER A 1 86 ? 18.649 -12.784 -18.865 1.00 45.69 86 SER A N 1
ATOM 680 C CA . SER A 1 86 ? 19.196 -12.028 -20.007 1.00 45.69 86 SER A CA 1
ATOM 681 C C . SER A 1 86 ? 20.730 -12.028 -20.094 1.00 45.69 86 SER A C 1
ATOM 683 O O . SER A 1 86 ? 21.280 -11.558 -21.087 1.00 45.69 86 SER A O 1
ATOM 685 N N . HIS A 1 87 ? 21.439 -12.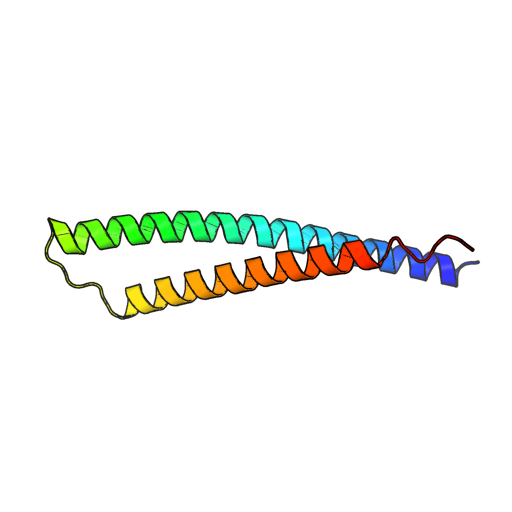563 -19.093 1.00 41.91 87 HIS A N 1
ATOM 686 C CA . HIS A 1 87 ? 22.909 -12.531 -19.042 1.00 41.91 87 HIS A CA 1
ATOM 687 C C . HIS A 1 87 ? 23.601 -13.764 -19.665 1.00 41.91 87 HIS A C 1
ATOM 689 O O . HIS A 1 87 ? 24.828 -13.830 -19.677 1.00 41.91 87 HIS A O 1
ATOM 695 N N . GLY A 1 88 ? 22.832 -14.728 -20.192 1.00 39.25 88 GLY A N 1
ATOM 696 C CA . GLY A 1 88 ? 23.337 -16.012 -20.702 1.00 39.25 88 GLY A CA 1
ATOM 697 C C . GLY A 1 88 ? 23.482 -16.147 -22.223 1.00 39.25 88 GLY A C 1
ATOM 698 O O . GLY A 1 88 ? 23.828 -17.227 -22.681 1.00 39.25 88 GLY A O 1
ATOM 699 N N . LEU A 1 89 ? 23.210 -15.105 -23.022 1.00 42.44 89 LEU A N 1
ATOM 700 C CA . LEU A 1 89 ? 23.188 -15.216 -24.496 1.00 42.44 89 LEU A CA 1
ATOM 701 C C . LEU A 1 89 ? 24.261 -14.394 -25.230 1.00 42.44 89 LEU A C 1
ATOM 703 O O . LEU A 1 89 ? 24.179 -14.230 -26.442 1.00 42.44 89 LEU A O 1
ATOM 707 N N . ILE A 1 90 ? 25.290 -13.905 -24.533 1.00 42.75 90 ILE A N 1
ATOM 708 C CA . ILE A 1 90 ? 26.442 -13.242 -25.171 1.00 42.75 90 ILE A CA 1
ATOM 709 C C . ILE A 1 90 ? 27.715 -14.022 -24.834 1.00 42.75 90 ILE A C 1
ATOM 711 O O . ILE A 1 90 ? 28.558 -13.576 -24.063 1.00 42.75 90 ILE A O 1
ATOM 715 N N . SER A 1 91 ? 27.812 -15.243 -25.353 1.00 41.94 91 SER A N 1
ATOM 716 C CA . SER A 1 91 ? 29.057 -16.015 -25.461 1.00 41.94 91 SER A CA 1
ATOM 717 C C . SER A 1 91 ? 28.836 -17.155 -26.452 1.00 41.94 91 SER A C 1
ATOM 719 O O . SER A 1 91 ? 28.376 -18.230 -26.074 1.00 41.94 91 SER A O 1
ATOM 721 N N . SER A 1 92 ? 29.112 -16.892 -27.727 1.00 37.00 92 SER A N 1
ATOM 722 C CA . SER A 1 92 ? 29.499 -17.857 -28.770 1.00 37.00 92 SER A CA 1
ATOM 723 C C . SER A 1 92 ? 30.089 -17.081 -29.939 1.00 37.00 92 SER A C 1
ATOM 725 O O . SER A 1 92 ? 29.459 -16.072 -30.328 1.00 37.00 92 SER A O 1
#

Secondary structure (DSSP, 8-state):
-HHHHHHHHHHHHHHHHHHHHHHHHHHHHHHHHHHHHHHHHHHHHHHHHS-PPPPHHHHHHHHHHHHHHHHHHHHHHHHHHHHHTSSSSS--

Radius of gyration: 21.4 Å; chains: 1; bounding box: 46×24×65 Å

Foldseek 3Di:
DPPVVVVVVVVVVVVVVVVVVLVVLVVVLVVLVVVLVVLVVVQVCCCPVVVDDDDPVSVVVSVVSVVSSVVSVVVVVVVVVVVVVPPPPPDD

pLDDT: mean 87.24, std 17.08, range [37.0, 98.06]

Sequence (92 aa):
MGKDFKSLVTRCIYVGKIDDNVKKLKIATEELKDLGSNVMKRVKICEEQQQMKRLDKVQAWLRQADTAIKEAEEYFLMSSSSSSSSHGLISS

Organism: Noccaea caerulescens (NCBI:txid107243)